Protein AF-A0A1A6Y1H1-F1 (afdb_monomer_lite)

pLDDT: mean 77.31, std 13.21, range [46.25, 91.38]

Radius of gyration: 20.64 Å; chains: 1; bounding box: 40×24×52 Å

Secondary structure (DSSP, 8-state):
--TTTTTSSPPPGGGHHHHHHTTT--HHHHH-SS----TTS-----S-HHHHHHHHHHHHTS-HHHHHHHHHHHT-

Structure (mmCIF, N/CA/C/O backbone):
data_AF-A0A1A6Y1H1-F1
#
_entry.id   AF-A0A1A6Y1H1-F1
#
loop_
_atom_site.group_PDB
_atom_site.id
_atom_site.type_symbol
_atom_site.label_atom_id
_atom_site.label_alt_id
_atom_site.label_comp_id
_atom_site.label_asym_id
_atom_site.label_entity_id
_atom_site.label_seq_id
_atom_site.pdbx_PDB_ins_code
_atom_site.Cartn_x
_atom_site.Cartn_y
_atom_site.Cartn_z
_atom_site.occupancy
_atom_site.B_iso_or_equiv
_atom_site.auth_seq_id
_atom_site.auth_comp_id
_atom_site.auth_asym_id
_atom_site.auth_atom_id
_atom_site.pdbx_PDB_model_num
ATOM 1 N N . MET A 1 1 ? 21.984 -3.774 -27.191 1.00 59.84 1 MET A N 1
ATOM 2 C CA . MET A 1 1 ? 21.537 -2.522 -26.554 1.00 59.84 1 MET A CA 1
ATOM 3 C C . MET A 1 1 ? 20.182 -2.117 -27.122 1.00 59.84 1 MET A C 1
ATOM 5 O O . MET A 1 1 ? 20.102 -1.758 -28.299 1.00 59.84 1 MET A O 1
ATOM 9 N N . ASN A 1 2 ? 19.127 -2.277 -26.326 1.00 76.88 2 ASN A N 1
ATOM 10 C CA . ASN A 1 2 ? 17.724 -2.111 -26.721 1.00 76.88 2 ASN A CA 1
ATOM 11 C C . ASN A 1 2 ? 17.353 -0.615 -26.879 1.00 76.88 2 ASN A C 1
ATOM 13 O O . ASN A 1 2 ? 18.067 0.267 -26.410 1.00 76.88 2 ASN A O 1
ATOM 17 N N . SER A 1 3 ? 16.239 -0.297 -27.546 1.00 78.38 3 SER A N 1
ATOM 18 C CA . SER A 1 3 ? 15.783 1.090 -27.766 1.00 78.38 3 SER A CA 1
ATOM 19 C C . SER A 1 3 ? 15.436 1.833 -26.469 1.00 78.38 3 SER A C 1
ATOM 21 O O . SER A 1 3 ? 15.553 3.055 -26.428 1.00 78.38 3 SER A O 1
ATOM 23 N N . PHE A 1 4 ? 15.036 1.107 -25.422 1.00 78.75 4 PHE A N 1
ATOM 24 C CA . PHE A 1 4 ? 14.714 1.666 -24.103 1.00 78.75 4 PHE A CA 1
ATOM 25 C C . PHE A 1 4 ? 15.960 2.114 -23.328 1.00 78.75 4 PHE A C 1
ATOM 27 O O . PHE A 1 4 ? 15.922 3.127 -22.645 1.00 78.75 4 PHE A O 1
ATOM 34 N N . GLU A 1 5 ? 17.085 1.419 -23.506 1.00 77.81 5 GLU A N 1
ATOM 35 C CA . GLU A 1 5 ? 18.369 1.767 -22.877 1.00 77.81 5 GLU A CA 1
ATOM 36 C C . GLU A 1 5 ? 19.016 2.998 -23.527 1.00 77.81 5 GLU A C 1
ATOM 38 O O . GLU A 1 5 ? 19.840 3.668 -22.920 1.00 77.81 5 GLU A O 1
ATOM 43 N N . LYS A 1 6 ? 18.646 3.304 -24.778 1.00 81.94 6 LYS A N 1
ATOM 44 C CA . LYS A 1 6 ? 19.177 4.437 -25.555 1.00 81.94 6 LYS A CA 1
ATOM 45 C C . LYS A 1 6 ? 18.296 5.687 -25.492 1.00 81.94 6 LYS A C 1
ATOM 47 O O . LYS A 1 6 ? 18.406 6.534 -26.374 1.00 81.94 6 LYS A O 1
ATOM 52 N N . GLU A 1 7 ? 17.349 5.737 -24.556 1.00 74.88 7 GLU A N 1
ATOM 53 C CA . GLU A 1 7 ? 16.335 6.797 -24.438 1.00 74.88 7 GLU A CA 1
ATOM 54 C C . GLU A 1 7 ? 15.489 7.023 -25.714 1.00 74.88 7 GLU A C 1
ATOM 56 O O . GLU A 1 7 ? 14.763 8.005 -25.849 1.00 74.88 7 GLU A O 1
ATOM 61 N N . ARG A 1 8 ? 15.522 6.090 -26.675 1.00 79.75 8 ARG A N 1
ATOM 62 C CA . ARG A 1 8 ? 14.780 6.221 -27.941 1.00 79.75 8 ARG A CA 1
ATOM 63 C C . ARG A 1 8 ? 13.296 5.908 -27.786 1.00 79.75 8 ARG A C 1
ATOM 65 O O . ARG A 1 8 ? 12.516 6.192 -28.692 1.00 79.75 8 ARG A O 1
ATOM 72 N N . ARG A 1 9 ? 12.902 5.284 -26.674 1.00 82.38 9 ARG A N 1
ATOM 73 C CA . ARG A 1 9 ? 11.508 4.989 -26.330 1.00 82.38 9 ARG A CA 1
ATOM 74 C C . ARG A 1 9 ? 11.269 5.242 -24.850 1.00 82.38 9 ARG A C 1
ATOM 76 O O . ARG A 1 9 ? 12.025 4.761 -24.012 1.00 82.38 9 ARG A O 1
ATOM 83 N N . ARG A 1 10 ? 10.188 5.965 -24.547 1.00 84.00 10 ARG A N 1
ATOM 84 C CA . ARG A 1 10 ? 9.701 6.163 -23.178 1.00 84.00 10 ARG A CA 1
ATOM 85 C C . ARG A 1 10 ? 9.058 4.871 -22.666 1.00 84.00 10 ARG A C 1
ATOM 87 O O . 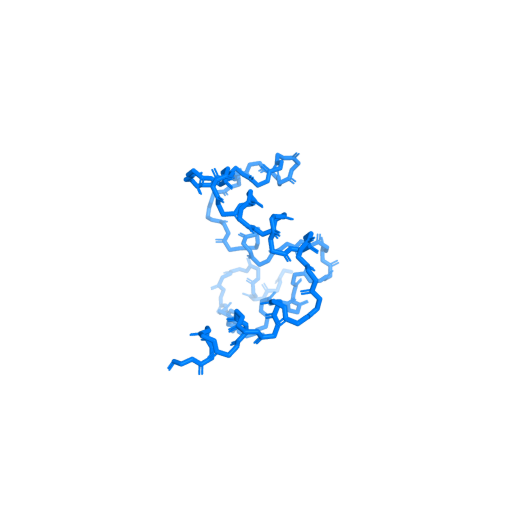ARG A 1 10 ? 8.430 4.139 -23.431 1.00 84.00 10 ARG A O 1
ATOM 94 N N . VAL A 1 11 ? 9.206 4.615 -21.370 1.00 83.88 11 VAL A N 1
ATOM 95 C CA . VAL A 1 11 ? 8.524 3.526 -20.662 1.00 83.88 11 VAL A CA 1
ATOM 96 C C . VAL A 1 11 ? 7.234 4.084 -20.046 1.00 83.88 11 VAL A C 1
ATOM 98 O O . VAL A 1 11 ? 7.292 5.132 -19.401 1.00 83.88 11 VAL A O 1
ATOM 101 N N . PRO A 1 12 ? 6.071 3.433 -20.231 1.00 88.00 12 PRO A N 1
ATOM 102 C CA . PRO A 1 12 ? 4.842 3.819 -19.544 1.00 88.00 12 PRO A CA 1
ATOM 103 C C . PRO A 1 12 ? 5.010 3.783 -18.022 1.00 88.00 12 PRO A C 1
ATOM 105 O O . PRO A 1 12 ? 5.508 2.797 -17.479 1.00 88.00 12 PRO A O 1
ATOM 108 N N . VAL A 1 13 ? 4.529 4.818 -17.326 1.00 85.88 13 VAL A N 1
ATOM 109 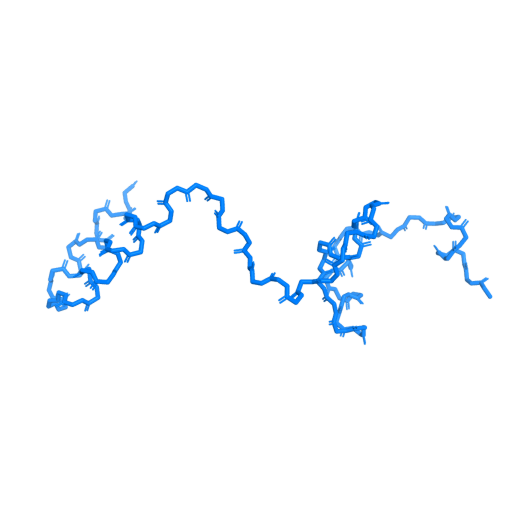C CA . VAL A 1 13 ? 4.635 4.925 -15.856 1.00 85.88 13 VAL A CA 1
ATOM 110 C C . VAL A 1 13 ? 3.989 3.729 -15.148 1.00 85.88 13 VAL A C 1
ATOM 112 O O . VAL A 1 13 ? 4.512 3.248 -14.148 1.00 85.88 13 VAL A O 1
ATOM 115 N N . SER A 1 14 ? 2.906 3.187 -15.710 1.00 89.88 14 SER A N 1
ATOM 116 C CA . SER A 1 14 ? 2.212 2.006 -15.186 1.00 89.88 14 SER A CA 1
ATOM 117 C C . SER A 1 14 ? 3.054 0.726 -15.185 1.00 89.88 14 SER A C 1
ATOM 119 O O . SER A 1 14 ? 2.752 -0.187 -14.422 1.00 89.88 14 SER A O 1
ATOM 121 N N . LEU A 1 15 ? 4.106 0.642 -16.007 1.00 89.81 15 LEU A N 1
ATOM 122 C CA . LEU A 1 15 ? 4.988 -0.528 -16.073 1.00 89.81 15 LEU A CA 1
ATOM 123 C C . LEU A 1 15 ? 6.185 -0.432 -15.122 1.00 89.81 15 LEU A C 1
ATOM 125 O O . LEU A 1 15 ? 6.833 -1.443 -14.860 1.00 89.81 15 LEU A O 1
ATOM 129 N N . LEU A 1 16 ? 6.473 0.751 -14.575 1.00 87.75 16 LEU A N 1
ATOM 130 C CA . LEU A 1 16 ? 7.616 0.959 -13.685 1.00 87.75 16 LEU A CA 1
ATOM 131 C C . LEU A 1 16 ? 7.571 0.085 -12.412 1.00 87.75 16 LEU A C 1
ATOM 133 O O . LEU A 1 16 ? 8.610 -0.482 -12.077 1.00 87.75 16 LEU A O 1
ATOM 137 N N . PRO A 1 17 ? 6.417 -0.138 -11.745 1.00 87.56 17 PRO A N 1
ATOM 138 C CA . PRO A 1 17 ? 6.344 -1.053 -10.600 1.00 87.56 17 PRO A CA 1
ATOM 139 C C . PRO A 1 17 ? 6.650 -2.513 -10.953 1.00 87.56 17 PRO A C 1
ATOM 141 O O . PRO A 1 17 ? 7.169 -3.255 -10.125 1.00 87.56 17 PRO A O 1
ATOM 144 N N . VAL A 1 18 ? 6.325 -2.942 -12.176 1.00 91.38 18 VAL A N 1
ATOM 145 C CA . VAL A 1 18 ? 6.624 -4.301 -12.653 1.00 91.38 18 VAL A CA 1
ATOM 146 C C . VAL A 1 18 ? 8.115 -4.435 -12.948 1.00 91.38 18 VAL A C 1
ATOM 148 O O . VAL A 1 18 ? 8.741 -5.413 -12.559 1.00 91.38 18 VAL A O 1
ATOM 151 N N . ILE A 1 19 ? 8.706 -3.415 -13.572 1.00 89.56 19 ILE A N 1
ATOM 152 C CA . ILE A 1 19 ? 10.139 -3.377 -13.888 1.00 89.56 19 ILE A CA 1
ATOM 153 C C . ILE A 1 19 ? 10.993 -3.346 -12.617 1.00 89.56 19 ILE A C 1
ATOM 155 O O . ILE A 1 19 ? 12.074 -3.920 -12.619 1.00 89.56 19 ILE A O 1
ATOM 159 N N . ALA A 1 20 ? 10.511 -2.728 -11.535 1.00 90.38 20 ALA A N 1
ATOM 160 C CA . ALA A 1 20 ? 11.226 -2.641 -10.260 1.00 90.38 20 ALA A CA 1
ATOM 161 C C . ALA A 1 20 ? 11.397 -3.991 -9.542 1.00 90.38 20 ALA A C 1
ATOM 163 O O . ALA A 1 20 ? 12.334 -4.148 -8.763 1.00 90.38 20 ALA A O 1
ATOM 164 N N . GLN A 1 21 ? 10.538 -4.975 -9.828 1.00 90.00 21 GLN A N 1
ATOM 165 C CA . GLN A 1 21 ? 10.580 -6.287 -9.175 1.00 90.00 21 GLN A CA 1
ATOM 166 C C . GLN A 1 21 ? 11.788 -7.117 -9.614 1.00 90.00 21 GLN A C 1
ATOM 168 O O . GLN A 1 21 ? 12.434 -7.738 -8.779 1.00 90.00 21 GLN A O 1
ATOM 173 N N . THR A 1 22 ? 12.121 -7.103 -10.908 1.00 89.81 22 THR A N 1
ATOM 174 C CA . THR A 1 22 ? 13.223 -7.905 -11.463 1.00 89.81 22 THR A CA 1
ATOM 175 C C . THR A 1 22 ? 14.595 -7.574 -10.855 1.00 89.81 22 THR A C 1
ATOM 177 O O . THR A 1 22 ? 15.327 -8.507 -10.541 1.00 89.81 22 THR A O 1
ATOM 180 N N . PRO A 1 23 ? 14.983 -6.296 -10.674 1.00 87.81 23 PRO A N 1
ATOM 181 C CA . PRO A 1 23 ? 16.221 -5.924 -9.995 1.00 87.81 23 PRO A CA 1
ATOM 182 C C . PRO A 1 23 ? 16.064 -5.771 -8.469 1.00 87.81 23 PRO A C 1
ATOM 184 O O . PRO A 1 23 ? 16.957 -5.202 -7.848 1.00 87.81 23 PRO A O 1
ATOM 187 N N . GLU A 1 24 ? 14.941 -6.203 -7.877 1.00 88.81 24 GLU A N 1
ATOM 188 C CA . GLU A 1 24 ? 14.646 -6.067 -6.438 1.00 88.81 24 GLU A CA 1
ATOM 189 C C . GLU A 1 24 ? 14.834 -4.631 -5.907 1.00 88.81 24 GLU A C 1
ATOM 191 O O . GLU A 1 24 ? 15.408 -4.390 -4.846 1.00 88.81 24 GLU A O 1
ATOM 196 N N . THR A 1 25 ? 14.356 -3.646 -6.668 1.00 87.19 25 THR A N 1
ATOM 197 C CA . THR A 1 25 ? 14.496 -2.224 -6.335 1.00 87.19 25 THR A CA 1
ATOM 198 C C . THR A 1 25 ? 13.137 -1.553 -6.139 1.00 87.19 25 THR A C 1
ATOM 200 O O . THR A 1 25 ? 12.083 -2.170 -6.291 1.00 87.19 25 THR A O 1
ATOM 203 N N . THR A 1 26 ? 13.134 -0.273 -5.774 1.00 85.50 26 THR A N 1
ATOM 204 C CA . THR A 1 26 ? 11.903 0.510 -5.617 1.00 85.50 26 THR A CA 1
ATOM 205 C C . THR A 1 26 ? 11.655 1.405 -6.827 1.00 85.50 26 THR A C 1
ATOM 207 O O . THR A 1 26 ? 12.575 1.772 -7.556 1.00 85.50 26 THR A O 1
ATOM 210 N N . PHE A 1 27 ? 10.397 1.804 -7.027 1.00 83.19 27 PHE A N 1
ATOM 211 C CA . PHE A 1 27 ? 10.037 2.799 -8.042 1.00 83.19 27 PHE A CA 1
ATOM 212 C C . PHE A 1 27 ? 10.875 4.080 -7.911 1.00 83.19 27 PHE A C 1
ATOM 214 O O . PHE A 1 27 ? 11.425 4.558 -8.900 1.00 83.19 27 PHE A O 1
ATOM 221 N N . ASP A 1 28 ? 11.019 4.594 -6.685 1.00 83.06 28 ASP A N 1
ATOM 222 C CA . ASP A 1 28 ? 11.807 5.800 -6.412 1.00 83.06 28 ASP A CA 1
ATOM 223 C C . ASP A 1 28 ? 13.270 5.626 -6.826 1.00 83.06 28 ASP A C 1
ATOM 225 O O . ASP A 1 28 ? 13.860 6.540 -7.395 1.00 83.06 28 ASP A O 1
ATOM 229 N N . ALA A 1 29 ? 13.844 4.442 -6.598 1.00 83.44 29 ALA A N 1
ATOM 230 C CA . ALA A 1 29 ? 15.210 4.137 -7.000 1.00 83.44 29 ALA A CA 1
ATOM 231 C C . ALA A 1 29 ? 15.381 4.042 -8.527 1.00 83.44 29 ALA A C 1
ATOM 233 O O . ALA A 1 29 ? 16.441 4.398 -9.033 1.00 83.44 29 ALA A O 1
ATOM 234 N N . LEU A 1 30 ? 14.354 3.614 -9.275 1.00 83.81 30 LEU A N 1
ATOM 235 C CA . LEU A 1 30 ? 14.394 3.583 -10.745 1.00 83.81 30 LEU A CA 1
ATOM 236 C C . LEU A 1 30 ? 14.330 4.974 -11.388 1.00 83.81 30 LEU A C 1
ATOM 238 O O . LEU A 1 30 ? 14.862 5.164 -12.479 1.00 83.81 30 LEU A O 1
ATOM 242 N N . VAL A 1 31 ? 13.617 5.914 -10.763 1.00 83.12 31 VAL A N 1
ATOM 243 C CA . VAL A 1 31 ? 13.314 7.238 -11.343 1.00 83.12 31 VAL A CA 1
ATOM 244 C C . VAL A 1 31 ? 14.221 8.339 -10.776 1.00 83.12 31 VAL A C 1
ATOM 246 O O . VAL A 1 31 ? 14.227 9.462 -11.286 1.00 83.12 31 VAL A O 1
ATOM 249 N N . ALA A 1 32 ? 15.010 8.034 -9.743 1.00 81.44 32 ALA A N 1
ATOM 250 C CA . ALA A 1 32 ? 15.972 8.961 -9.165 1.00 81.44 32 ALA A CA 1
ATOM 251 C C . ALA A 1 32 ? 16.962 9.467 -10.233 1.00 81.44 32 ALA A C 1
ATOM 253 O O . ALA A 1 32 ? 17.659 8.689 -10.879 1.00 81.44 32 ALA A O 1
ATOM 254 N N . GLN A 1 33 ? 17.003 10.790 -10.421 1.00 69.06 33 GLN A N 1
ATOM 255 C CA . GLN A 1 33 ? 17.876 11.455 -11.402 1.00 69.06 33 GLN A CA 1
ATOM 256 C C . GLN A 1 33 ? 19.323 11.579 -10.913 1.00 69.06 33 GLN A C 1
ATOM 258 O O . GLN A 1 33 ? 20.243 11.654 -11.720 1.00 69.06 33 GLN A O 1
ATOM 263 N N . ASP A 1 34 ? 19.514 11.533 -9.597 1.00 62.16 34 ASP A N 1
ATOM 264 C CA . ASP A 1 34 ? 20.811 11.425 -8.953 1.00 62.16 34 ASP A CA 1
ATOM 265 C C . ASP A 1 34 ? 20.889 10.060 -8.280 1.00 62.16 34 ASP A C 1
ATOM 267 O O . ASP A 1 34 ? 19.953 9.662 -7.580 1.00 62.16 34 ASP A O 1
ATOM 271 N N . ALA A 1 35 ? 22.012 9.359 -8.453 1.00 53.38 35 ALA A N 1
ATOM 272 C CA . ALA A 1 35 ? 22.354 8.173 -7.676 1.00 53.38 35 ALA A CA 1
ATOM 273 C C . ALA A 1 35 ? 22.608 8.574 -6.210 1.00 53.38 35 ALA A C 1
ATOM 275 O O . ALA A 1 35 ? 23.726 8.509 -5.701 1.00 53.38 35 ALA A O 1
ATOM 276 N N . ALA A 1 36 ? 21.569 9.048 -5.524 1.00 52.47 36 ALA A N 1
ATOM 277 C CA . ALA A 1 36 ? 21.570 9.141 -4.084 1.00 52.47 36 ALA A CA 1
ATOM 278 C C . ALA A 1 36 ? 21.758 7.713 -3.550 1.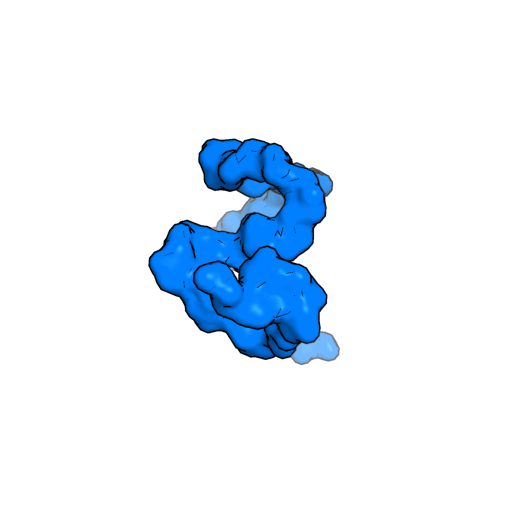00 52.47 36 ALA A C 1
ATOM 280 O O . ALA A 1 36 ? 21.130 6.781 -4.064 1.00 52.47 36 ALA A O 1
ATOM 281 N N . PRO A 1 37 ? 22.658 7.517 -2.574 1.00 46.25 37 PRO A N 1
ATOM 282 C CA . PRO A 1 37 ? 23.039 6.191 -2.125 1.00 46.25 37 PRO A CA 1
ATOM 283 C C . PRO A 1 37 ? 21.802 5.399 -1.707 1.00 46.25 37 PRO A C 1
ATOM 285 O O . PRO A 1 37 ? 20.881 5.945 -1.094 1.00 46.25 37 PRO A O 1
ATOM 288 N N . ALA A 1 38 ? 21.816 4.118 -2.084 1.00 51.28 38 ALA A N 1
ATOM 289 C CA . ALA A 1 38 ? 20.815 3.106 -1.778 1.00 51.28 38 ALA A CA 1
ATOM 290 C C . ALA A 1 38 ? 20.206 3.278 -0.370 1.00 51.28 38 ALA A C 1
ATOM 292 O O . ALA A 1 38 ? 20.911 3.685 0.562 1.00 51.28 38 ALA A O 1
ATOM 293 N N . PRO A 1 39 ? 18.923 2.926 -0.165 1.00 48.94 39 PRO A N 1
ATOM 294 C CA . PRO A 1 39 ? 18.259 3.046 1.124 1.00 48.94 39 PRO A CA 1
ATOM 295 C C . PRO A 1 39 ? 18.725 1.937 2.084 1.00 48.94 39 PRO A C 1
ATOM 297 O O . PRO A 1 39 ? 17.929 1.164 2.597 1.00 48.94 39 PRO A O 1
ATOM 300 N N . THR A 1 40 ? 20.024 1.855 2.368 1.00 50.41 40 THR A N 1
ATOM 301 C CA . THR A 1 40 ? 20.528 1.243 3.606 1.00 50.41 40 THR A CA 1
ATOM 302 C C . THR A 1 40 ? 20.353 2.210 4.782 1.00 50.41 40 THR A C 1
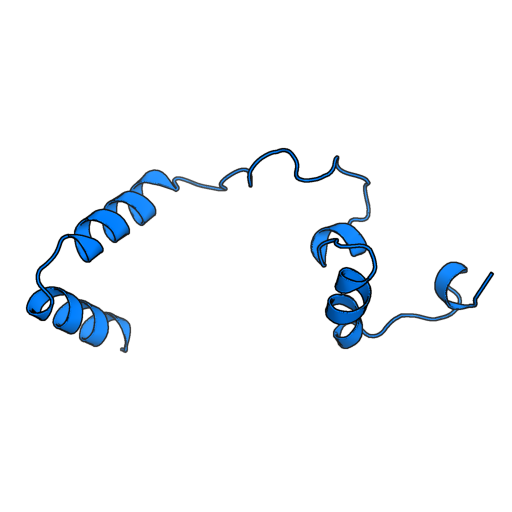ATOM 304 O O . THR A 1 40 ? 20.410 1.814 5.943 1.00 50.41 40 THR A O 1
ATOM 307 N N . ALA A 1 41 ? 20.101 3.493 4.505 1.00 50.91 41 ALA A N 1
ATOM 308 C CA . ALA A 1 41 ? 19.656 4.442 5.508 1.00 50.91 41 ALA A CA 1
ATOM 309 C C . ALA A 1 41 ? 18.137 4.320 5.666 1.00 50.91 41 ALA A C 1
ATOM 311 O O . ALA A 1 41 ? 1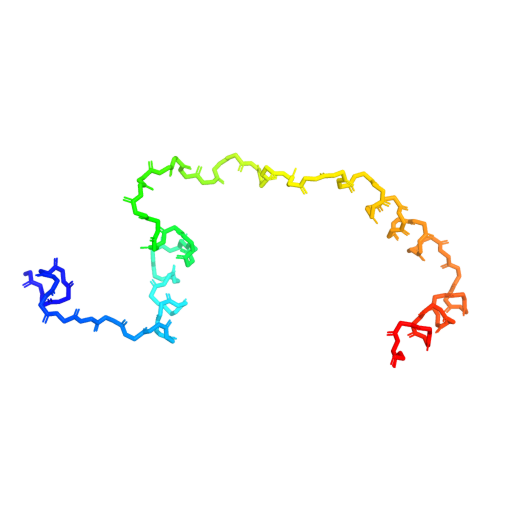7.381 4.665 4.755 1.00 50.91 41 ALA A O 1
ATOM 312 N N . ALA A 1 42 ? 17.706 3.835 6.834 1.00 54.56 42 ALA A N 1
ATOM 313 C CA . ALA A 1 42 ? 16.318 3.856 7.278 1.00 54.56 42 ALA A CA 1
ATOM 314 C C . ALA A 1 42 ? 15.624 5.167 6.855 1.00 54.56 42 ALA A C 1
ATOM 316 O O . ALA A 1 42 ? 16.250 6.232 6.938 1.00 54.56 42 ALA A O 1
ATOM 317 N N . PRO A 1 43 ? 14.353 5.111 6.410 1.00 53.06 43 PRO A N 1
ATOM 318 C CA . PRO A 1 43 ? 13.658 6.256 5.840 1.00 53.06 43 PRO A CA 1
ATOM 319 C C . PRO A 1 43 ? 13.802 7.446 6.781 1.00 53.06 43 PRO A C 1
ATOM 321 O O . PRO A 1 43 ? 13.360 7.398 7.931 1.00 53.06 43 PRO A O 1
ATOM 324 N N . LYS A 1 44 ? 14.477 8.497 6.301 1.00 60.44 44 LYS A N 1
ATOM 325 C CA . LYS A 1 44 ? 14.708 9.735 7.043 1.00 60.44 44 LYS A CA 1
ATOM 326 C C . LYS A 1 44 ? 13.340 10.355 7.292 1.00 60.44 44 LYS A C 1
ATOM 328 O O . LYS A 1 44 ? 12.781 11.016 6.419 1.00 60.44 44 LYS A O 1
ATOM 333 N N . GLN A 1 45 ? 12.772 10.031 8.451 1.00 55.59 45 GLN A N 1
ATOM 334 C CA . GLN A 1 45 ? 11.425 10.393 8.861 1.00 55.59 45 GLN A CA 1
ATOM 335 C C . GLN A 1 45 ? 11.283 11.911 8.763 1.00 55.59 45 GLN A C 1
ATOM 337 O O . GLN A 1 45 ? 11.847 12.659 9.560 1.00 55.59 45 GLN A O 1
ATOM 342 N N . ARG A 1 46 ? 10.587 12.370 7.721 1.00 56.00 46 ARG A N 1
ATOM 343 C CA . ARG A 1 46 ? 10.286 13.784 7.524 1.00 56.00 46 ARG A CA 1
ATOM 344 C C . ARG A 1 46 ? 9.254 14.196 8.577 1.00 56.00 46 ARG A C 1
ATOM 346 O O . ARG A 1 46 ? 8.199 13.579 8.682 1.00 56.00 46 ARG A O 1
ATOM 353 N N . GLY A 1 47 ? 9.567 15.247 9.333 1.00 64.62 47 GLY A N 1
ATOM 354 C CA . GLY A 1 47 ? 8.666 15.863 10.310 1.00 64.62 47 GLY A CA 1
ATOM 355 C C . GLY A 1 47 ? 8.597 15.149 11.671 1.00 64.62 47 GLY A C 1
ATOM 356 O O . GLY A 1 47 ? 9.210 14.098 11.856 1.00 64.62 47 GLY A O 1
ATOM 357 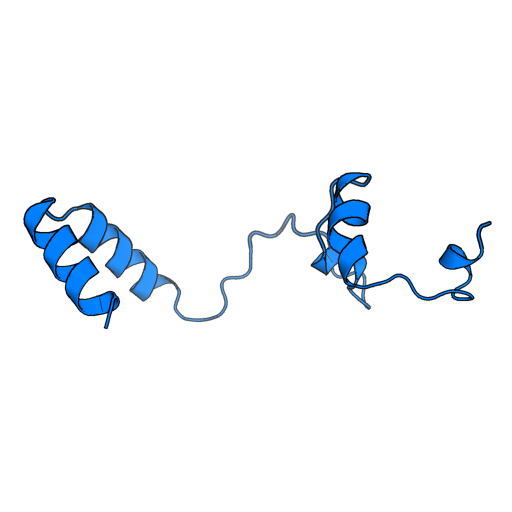N N . PRO A 1 48 ? 7.885 15.727 12.659 1.00 57.94 48 PRO A N 1
ATOM 358 C CA . PRO A 1 48 ? 7.787 15.193 14.018 1.00 57.94 48 PRO A CA 1
ATOM 359 C C . PRO A 1 48 ? 6.974 13.883 14.064 1.00 57.94 48 PRO A C 1
ATOM 361 O O . PRO A 1 48 ? 5.849 13.844 14.554 1.00 57.94 48 PRO A O 1
ATOM 364 N N . GLN A 1 49 ? 7.573 12.779 13.602 1.00 57.59 49 GLN A N 1
ATOM 365 C CA . GLN A 1 49 ? 6.995 11.428 13.614 1.00 57.59 49 GLN A CA 1
ATOM 366 C C . GLN A 1 49 ? 6.657 10.908 15.014 1.00 57.59 49 GLN A C 1
ATOM 368 O O . GLN A 1 49 ? 5.878 9.968 15.147 1.00 57.59 49 GLN A O 1
ATOM 373 N N . LYS A 1 50 ? 7.202 11.526 16.067 1.00 68.31 50 LYS A N 1
ATOM 374 C CA . LYS A 1 50 ? 6.976 11.077 17.442 1.00 68.31 50 LYS A CA 1
ATOM 375 C C . LYS A 1 50 ? 5.500 11.137 17.838 1.00 68.31 50 LYS A C 1
ATOM 377 O O . LYS A 1 50 ? 5.020 10.193 18.445 1.00 68.31 50 LYS A O 1
ATOM 382 N N . LYS A 1 51 ? 4.775 12.202 17.475 1.00 72.69 51 LYS A N 1
ATOM 383 C CA . LYS A 1 51 ? 3.397 12.396 17.959 1.00 72.69 51 LYS A CA 1
ATOM 384 C C . LYS A 1 51 ? 2.408 11.414 17.331 1.00 72.69 51 LYS A C 1
ATOM 386 O O . LYS A 1 51 ? 1.667 10.781 18.065 1.00 72.69 51 LYS A O 1
ATOM 391 N N . ILE A 1 52 ? 2.450 11.232 16.009 1.00 81.19 52 ILE A N 1
ATOM 392 C CA . ILE A 1 52 ? 1.544 10.301 15.311 1.00 81.19 52 ILE A CA 1
ATOM 393 C C . ILE A 1 52 ? 1.810 8.857 15.748 1.00 81.19 52 ILE A C 1
ATOM 395 O O . ILE A 1 52 ? 0.869 8.126 16.028 1.00 81.19 52 ILE A O 1
ATOM 399 N N . ARG A 1 53 ? 3.082 8.452 15.883 1.00 80.19 53 ARG A N 1
ATOM 400 C CA . ARG A 1 53 ? 3.419 7.112 16.392 1.00 80.19 53 ARG A CA 1
ATOM 401 C C . ARG A 1 53 ? 2.928 6.892 17.822 1.00 80.19 53 ARG A C 1
ATOM 403 O O . ARG A 1 53 ? 2.290 5.884 18.080 1.00 80.19 53 ARG A O 1
ATOM 410 N N . GLN A 1 54 ? 3.144 7.860 18.714 1.00 82.88 54 GLN A N 1
ATOM 411 C CA . GLN A 1 54 ? 2.637 7.795 20.091 1.00 82.88 54 GLN A CA 1
ATOM 412 C C . GLN A 1 54 ? 1.107 7.714 20.140 1.00 82.88 54 GLN A C 1
ATOM 414 O O . GLN A 1 54 ? 0.555 7.001 20.969 1.00 82.88 54 GLN A O 1
ATOM 419 N N . GLN A 1 55 ? 0.415 8.432 19.252 1.00 83.56 55 GLN A N 1
ATOM 420 C CA . GLN A 1 55 ? -1.043 8.371 19.149 1.00 83.56 55 GLN A CA 1
ATOM 421 C C . GLN A 1 55 ? -1.514 6.994 18.669 1.00 83.56 55 GLN A C 1
ATOM 423 O O . GLN A 1 55 ? -2.471 6.467 19.221 1.00 83.56 55 GLN A O 1
ATOM 428 N N . LEU A 1 56 ? -0.829 6.387 17.697 1.00 86.19 56 LEU A N 1
ATOM 429 C CA . LEU A 1 56 ? -1.147 5.036 17.227 1.00 86.19 56 LEU A CA 1
ATOM 430 C C . LEU A 1 56 ? -0.930 3.986 18.322 1.00 86.19 56 LEU A C 1
ATOM 432 O O . LEU A 1 56 ? -1.839 3.208 18.588 1.00 86.19 56 LEU A O 1
ATOM 436 N N . GLU A 1 57 ? 0.203 4.031 19.025 1.00 85.50 57 GLU A N 1
ATOM 437 C CA . GLU A 1 57 ? 0.488 3.134 20.156 1.00 85.50 57 GLU A CA 1
ATOM 438 C C . GLU A 1 57 ? -0.569 3.263 21.267 1.00 85.50 57 GLU A C 1
ATOM 440 O O . GLU A 1 57 ? -1.005 2.269 21.850 1.00 85.50 57 GLU A O 1
ATOM 445 N N . GLN A 1 58 ? -1.038 4.487 21.538 1.00 85.44 58 GLN A N 1
ATOM 446 C CA . GLN A 1 58 ? -2.127 4.718 22.485 1.00 85.44 58 GLN A CA 1
ATOM 447 C C . GLN A 1 58 ? -3.442 4.107 22.004 1.00 85.44 58 GLN A C 1
ATOM 449 O O . GLN A 1 58 ? -4.132 3.499 22.814 1.00 85.44 58 GLN A O 1
ATOM 454 N N . ILE A 1 59 ? -3.786 4.248 20.720 1.00 85.38 59 ILE A N 1
ATOM 455 C CA . ILE A 1 59 ? -5.018 3.699 20.132 1.00 85.38 59 ILE A CA 1
ATOM 456 C C . ILE A 1 59 ? -4.991 2.165 20.135 1.00 85.38 59 ILE A C 1
ATOM 458 O O . ILE A 1 59 ? -5.995 1.534 20.474 1.00 85.38 59 ILE A O 1
ATOM 462 N N . GLU A 1 60 ? -3.848 1.560 19.816 1.00 83.38 60 GLU A N 1
ATOM 463 C CA . GLU A 1 60 ? -3.654 0.107 19.843 1.00 83.38 60 GLU A CA 1
ATOM 464 C C . GLU A 1 60 ? -3.816 -0.472 21.255 1.00 83.38 60 GLU A C 1
ATOM 466 O O . GLU A 1 60 ? -4.386 -1.549 21.413 1.00 83.38 60 GLU A O 1
ATOM 471 N N . ALA A 1 61 ? -3.407 0.271 22.289 1.00 86.81 61 ALA A N 1
ATOM 472 C CA . ALA A 1 61 ? -3.579 -0.119 23.689 1.00 86.81 61 ALA A CA 1
ATOM 473 C C . ALA A 1 61 ? -5.013 0.072 24.236 1.00 86.81 61 ALA A C 1
ATOM 475 O O . ALA A 1 61 ? -5.301 -0.326 25.370 1.00 86.81 61 ALA A O 1
ATOM 476 N N . LEU A 1 62 ? -5.929 0.694 23.481 1.00 86.00 62 LEU A N 1
ATOM 477 C CA . LEU A 1 62 ? -7.321 0.870 23.907 1.00 86.00 62 LEU A CA 1
ATOM 478 C C . LEU A 1 62 ? -8.138 -0.420 23.764 1.00 86.00 62 LEU A C 1
ATOM 480 O O . LEU A 1 62 ? -7.876 -1.280 22.930 1.00 86.00 62 LEU A O 1
ATOM 484 N N . SER A 1 63 ? -9.212 -0.521 24.551 1.00 83.94 63 SER A N 1
ATOM 485 C CA . SER A 1 63 ? -10.184 -1.603 24.399 1.00 83.94 63 SER A CA 1
ATOM 486 C C . SER A 1 63 ? -10.885 -1.541 23.028 1.00 83.94 63 SER A C 1
ATOM 488 O O . SER A 1 63 ? -11.104 -0.447 22.494 1.00 83.94 63 SER A O 1
ATOM 490 N N . PRO A 1 64 ? -11.328 -2.685 22.474 1.00 82.75 64 PRO A N 1
ATOM 491 C CA . PRO A 1 64 ? -11.918 -2.755 21.130 1.00 82.75 64 PRO A CA 1
ATOM 492 C C . PRO A 1 64 ? -13.170 -1.877 20.966 1.00 82.75 64 PRO A C 1
ATOM 494 O O . PRO A 1 64 ? -13.455 -1.373 19.882 1.00 82.75 64 PRO A O 1
ATOM 497 N N . VAL A 1 65 ? -13.900 -1.632 22.060 1.00 86.44 65 VAL A N 1
ATOM 498 C CA . VAL A 1 65 ? -15.046 -0.709 22.086 1.00 86.44 65 VAL A CA 1
ATOM 499 C C . VAL A 1 65 ? -14.609 0.726 21.780 1.00 86.44 65 VAL A C 1
ATOM 501 O O . VAL A 1 65 ? -15.253 1.407 20.989 1.00 86.44 65 VAL A O 1
ATOM 504 N N . LYS A 1 66 ? -13.498 1.182 22.371 1.00 84.12 66 LYS A N 1
ATOM 505 C CA . LYS A 1 66 ? -12.965 2.533 22.150 1.00 84.12 66 LYS A CA 1
ATOM 506 C C . LYS A 1 66 ? -12.338 2.674 20.763 1.00 84.12 66 LYS A C 1
ATOM 508 O O . LYS A 1 66 ? -12.490 3.721 20.146 1.00 84.12 66 LYS A O 1
ATOM 513 N N . GLN A 1 67 ? -11.706 1.618 20.250 1.00 85.56 67 GLN A N 1
ATOM 514 C CA . GLN A 1 67 ? -11.184 1.599 18.879 1.00 85.56 67 GLN A CA 1
ATOM 515 C C . GLN A 1 67 ? -12.305 1.772 17.844 1.00 85.56 67 GLN A C 1
ATOM 517 O O . GLN A 1 67 ? -12.176 2.601 16.950 1.00 85.56 67 GLN A O 1
ATOM 522 N N . ARG A 1 68 ? -13.448 1.086 18.012 1.00 86.31 68 ARG A N 1
ATOM 523 C CA . ARG A 1 68 ? -14.609 1.227 17.113 1.00 86.31 68 ARG A CA 1
ATOM 524 C C . ARG A 1 68 ? -15.157 2.658 17.063 1.00 86.31 68 ARG A C 1
ATOM 526 O O . ARG A 1 68 ? -15.522 3.120 15.988 1.00 86.31 68 ARG A O 1
ATOM 533 N N . VAL A 1 69 ? -15.196 3.357 18.198 1.00 89.94 69 VAL A N 1
ATOM 534 C CA . VAL A 1 69 ? -15.624 4.769 18.251 1.00 89.94 69 VAL A CA 1
ATOM 535 C C . VAL A 1 69 ? -14.678 5.661 17.441 1.00 89.94 69 VAL A C 1
ATOM 537 O O . VAL A 1 69 ? -15.134 6.543 16.722 1.00 89.94 69 VAL A O 1
ATOM 540 N N . ILE A 1 70 ? -13.368 5.411 17.514 1.00 87.38 70 ILE A N 1
ATOM 541 C CA . ILE A 1 70 ? -12.364 6.154 16.740 1.00 87.38 70 ILE A CA 1
ATOM 542 C C . ILE A 1 70 ? -12.528 5.884 15.241 1.00 87.38 70 ILE A C 1
ATOM 544 O O . ILE A 1 70 ? -12.519 6.828 14.459 1.00 87.38 70 ILE A O 1
ATOM 548 N N . THR A 1 71 ? -12.742 4.629 14.837 1.00 85.69 71 THR A N 1
ATOM 549 C CA . THR A 1 71 ? -13.018 4.280 13.433 1.00 85.69 71 THR A CA 1
ATOM 550 C C . THR A 1 71 ? -14.244 5.024 12.902 1.00 85.69 71 THR A C 1
ATOM 552 O O . THR A 1 71 ? -14.168 5.629 11.841 1.00 85.69 71 THR A O 1
ATOM 555 N N . GLN A 1 72 ? -15.338 5.063 13.672 1.00 86.62 72 GLN A N 1
ATOM 556 C CA . GLN A 1 72 ? -16.564 5.777 13.289 1.00 86.62 72 GLN A CA 1
ATOM 557 C C . GLN A 1 72 ? -16.377 7.294 13.145 1.00 86.62 72 GLN A C 1
ATOM 559 O O . GLN A 1 72 ? -17.104 7.918 12.382 1.00 86.62 72 GLN A O 1
ATOM 564 N N . LEU A 1 73 ? -15.432 7.888 13.879 1.00 89.19 73 LEU A N 1
ATOM 565 C CA . LEU A 1 73 ? -15.114 9.312 13.777 1.00 89.19 73 LEU A CA 1
ATOM 566 C C . LEU A 1 73 ? -14.233 9.633 12.558 1.00 89.19 73 LEU A C 1
ATOM 568 O O . LEU A 1 73 ? -14.351 10.720 12.005 1.00 89.19 73 LEU A O 1
ATOM 572 N N . ILE A 1 74 ? -13.331 8.721 12.177 1.00 87.62 74 ILE A N 1
ATOM 573 C CA . ILE A 1 74 ? -12.405 8.899 11.043 1.00 87.62 74 ILE A CA 1
ATOM 574 C C . ILE A 1 74 ? -13.102 8.643 9.697 1.00 87.62 74 ILE A C 1
ATOM 576 O O . ILE A 1 74 ? -12.725 9.259 8.708 1.00 87.62 74 ILE A O 1
ATOM 580 N N . ASP A 1 75 ? -14.113 7.770 9.661 1.00 82.69 75 ASP A N 1
ATOM 581 C CA . ASP A 1 75 ? -14.914 7.443 8.464 1.00 82.69 75 ASP A CA 1
ATOM 582 C C . ASP A 1 75 ? -15.907 8.554 8.032 1.00 82.69 75 ASP A C 1
ATOM 584 O O . ASP A 1 75 ? -16.808 8.297 7.230 1.00 82.69 75 ASP A O 1
ATOM 588 N N . TRP A 1 76 ? -15.778 9.775 8.565 1.00 59.12 76 TRP A N 1
ATOM 589 C CA . TRP A 1 76 ? -16.628 10.930 8.241 1.00 59.12 76 TRP A CA 1
ATOM 590 C C . TRP A 1 76 ? -15.970 11.846 7.204 1.00 59.12 76 TRP A C 1
ATOM 592 O O . TRP A 1 76 ? -16.675 12.245 6.249 1.00 59.12 76 TRP A O 1
#

Foldseek 3Di:
DDCVVVVNDDDPPVCLCVVCVVVVHDSCCVPDPDPPDDVPPDPPDPDDPVPVVVVVVVLVPDDPVVVVVVVVVVVD

Organism: Stenotrophomonas maltophilia (NCBI:txid40324)

Sequence (76 aa):
MNSFEKERRRVPVSLLPVIAQTPETTFDALVAQDAAPAPTAAPKQRGPQKKIRQQLEQIEALSPVKQRVITQLIDW